Protein AF-A0A948Q8D6-F1 (afdb_monomer)

Structure (mmCIF, N/CA/C/O backbone):
data_AF-A0A948Q8D6-F1
#
_entry.id   AF-A0A948Q8D6-F1
#
loop_
_atom_site.group_PDB
_atom_site.id
_atom_site.type_symbol
_atom_site.label_atom_id
_atom_site.label_alt_id
_atom_site.label_comp_id
_atom_site.label_asym_id
_atom_site.label_entity_id
_atom_site.label_seq_id
_atom_site.pdbx_PDB_ins_code
_atom_site.Cartn_x
_atom_site.Cartn_y
_atom_site.Cartn_z
_atom_site.occupancy
_atom_site.B_iso_or_equiv
_atom_site.auth_seq_id
_atom_site.auth_comp_id
_atom_site.auth_asym_id
_atom_site.auth_atom_id
_atom_site.pdbx_PDB_model_num
ATOM 1 N N . ARG A 1 1 ? 6.337 -3.159 -1.006 1.00 83.88 1 ARG A N 1
ATOM 2 C CA . ARG A 1 1 ? 7.172 -2.201 -0.256 1.00 83.88 1 ARG A CA 1
ATOM 3 C C . ARG A 1 1 ? 6.976 -0.837 -0.893 1.00 83.88 1 ARG A C 1
ATOM 5 O O . ARG A 1 1 ? 6.866 -0.784 -2.116 1.00 83.88 1 ARG A O 1
ATOM 12 N N . TYR A 1 2 ? 6.883 0.209 -0.091 1.00 88.44 2 TYR A N 1
ATOM 13 C CA . TYR A 1 2 ? 6.532 1.563 -0.475 1.00 88.44 2 TYR A CA 1
ATOM 14 C C . TYR A 1 2 ? 7.737 2.477 -0.321 1.00 88.44 2 TYR A C 1
ATOM 16 O O . TYR A 1 2 ? 8.513 2.364 0.626 1.00 88.44 2 TYR A O 1
ATOM 24 N N . ILE A 1 3 ? 7.875 3.400 -1.267 1.00 87.75 3 ILE A N 1
ATOM 25 C CA . ILE A 1 3 ? 8.881 4.453 -1.215 1.00 87.75 3 ILE A CA 1
ATOM 26 C C . ILE A 1 3 ? 8.209 5.651 -0.554 1.00 87.75 3 ILE A C 1
ATOM 28 O O . ILE A 1 3 ? 7.383 6.329 -1.161 1.00 87.75 3 ILE A O 1
ATOM 32 N N . VAL A 1 4 ? 8.518 5.862 0.718 1.00 91.69 4 VAL A N 1
ATOM 33 C CA . VAL A 1 4 ? 8.019 6.986 1.509 1.00 91.69 4 VAL A CA 1
ATOM 34 C C . VAL A 1 4 ? 9.092 7.386 2.514 1.00 91.69 4 VAL A C 1
ATOM 36 O O . VAL A 1 4 ? 9.808 6.539 3.050 1.00 91.69 4 VAL A O 1
ATOM 39 N N . ASP A 1 5 ? 9.202 8.675 2.793 1.00 90.25 5 ASP A N 1
ATOM 40 C CA . ASP A 1 5 ? 9.984 9.175 3.912 1.00 90.25 5 ASP A CA 1
ATOM 41 C C . ASP A 1 5 ? 9.097 9.238 5.150 1.00 90.25 5 ASP A C 1
ATOM 43 O O . ASP A 1 5 ? 8.334 10.184 5.333 1.00 90.25 5 ASP A O 1
ATOM 47 N N . GLY A 1 6 ? 9.171 8.189 5.973 1.00 90.19 6 GLY A N 1
ATOM 48 C CA . GLY A 1 6 ? 8.536 8.127 7.285 1.00 90.19 6 GLY A CA 1
ATOM 49 C C . GLY A 1 6 ? 9.498 8.518 8.407 1.00 90.19 6 GLY A C 1
ATOM 50 O O . GLY A 1 6 ? 10.645 8.067 8.432 1.00 90.19 6 GLY A O 1
ATOM 51 N N . ASN A 1 7 ? 9.029 9.321 9.360 1.00 91.44 7 ASN A N 1
ATOM 52 C CA . ASN A 1 7 ? 9.733 9.594 10.610 1.00 91.44 7 ASN A CA 1
ATOM 53 C C . ASN A 1 7 ? 8.759 9.662 11.792 1.00 91.44 7 ASN A C 1
ATOM 55 O O . ASN A 1 7 ? 7.616 10.093 11.649 1.00 91.44 7 ASN A O 1
ATOM 59 N N . LYS A 1 8 ? 9.242 9.274 12.976 1.00 92.06 8 LYS A N 1
ATOM 60 C CA . LYS A 1 8 ? 8.520 9.385 14.247 1.00 92.06 8 LYS A CA 1
ATOM 61 C C . LYS A 1 8 ? 9.262 10.358 15.154 1.00 92.06 8 LYS A C 1
ATOM 63 O O . LYS A 1 8 ? 10.458 10.180 15.384 1.00 92.06 8 LYS A O 1
ATOM 68 N N . SER A 1 9 ? 8.596 11.408 15.616 1.00 89.31 9 SER A N 1
ATOM 69 C CA . SER A 1 9 ? 9.181 12.371 16.552 1.00 89.31 9 SER A CA 1
ATOM 70 C C . SER A 1 9 ? 9.172 11.840 17.995 1.00 89.31 9 SER A C 1
ATOM 72 O O . SER A 1 9 ? 8.494 10.851 18.290 1.00 89.31 9 SER A O 1
ATOM 74 N N . PRO A 1 10 ? 9.934 12.467 18.916 1.00 88.06 10 PRO A N 1
ATOM 75 C CA . PRO A 1 10 ? 10.025 12.020 20.311 1.00 88.06 10 PRO A CA 1
ATOM 76 C C . PRO A 1 10 ? 8.695 12.020 21.082 1.00 88.06 10 PRO A C 1
ATOM 78 O O . PRO A 1 10 ? 8.546 11.271 22.040 1.00 88.06 10 PRO A O 1
ATOM 81 N N . ASP A 1 11 ? 7.732 12.841 20.665 1.00 89.44 11 ASP A N 1
ATOM 82 C CA . ASP A 1 11 ? 6.362 12.907 21.194 1.00 89.44 11 ASP A CA 1
ATOM 83 C C . ASP A 1 11 ? 5.422 11.836 20.603 1.00 89.44 11 ASP A C 1
ATOM 85 O O . ASP A 1 11 ? 4.269 11.723 21.013 1.00 89.44 11 ASP A O 1
ATOM 89 N N . GLY A 1 12 ? 5.915 11.020 19.667 1.00 85.50 12 GLY A N 1
ATOM 90 C CA . GLY A 1 12 ? 5.174 9.932 19.040 1.00 85.50 12 GLY A CA 1
ATOM 91 C C . GLY A 1 12 ? 4.398 10.319 17.781 1.00 85.50 12 GLY A C 1
ATOM 92 O O . GLY A 1 12 ? 3.780 9.434 17.187 1.00 85.50 12 GLY A O 1
ATOM 93 N N . GLU A 1 13 ? 4.448 11.581 17.338 1.00 89.75 13 GLU A N 1
ATOM 94 C CA . GLU A 1 13 ? 3.840 12.000 16.070 1.00 89.75 13 GLU A CA 1
ATOM 95 C C . GLU A 1 13 ? 4.572 11.336 14.885 1.00 89.75 13 GLU A C 1
ATOM 97 O O . GLU A 1 13 ? 5.802 11.305 14.817 1.00 89.75 13 GLU A O 1
ATOM 102 N N . MET A 1 14 ? 3.814 10.781 13.935 1.00 92.38 14 MET A N 1
ATOM 103 C CA . MET A 1 14 ? 4.364 10.210 12.703 1.00 92.38 14 MET A CA 1
ATOM 104 C C . MET A 1 14 ? 4.105 11.126 11.522 1.00 92.38 14 MET A C 1
ATOM 106 O O . MET A 1 14 ? 2.967 11.538 11.289 1.00 92.38 14 MET A O 1
ATOM 110 N N . LYS A 1 15 ? 5.156 11.386 10.745 1.00 92.88 15 LYS A N 1
ATOM 111 C CA . LYS A 1 15 ? 5.089 12.160 9.505 1.00 92.88 15 LYS A CA 1
ATOM 112 C C . LYS A 1 15 ? 5.547 11.292 8.349 1.00 92.88 15 LYS A C 1
ATOM 114 O O . LYS A 1 15 ? 6.506 10.535 8.473 1.00 92.88 15 LYS A O 1
ATOM 119 N N . PHE A 1 16 ? 4.829 11.418 7.240 1.00 94.62 16 PHE A N 1
ATOM 120 C CA . PHE A 1 16 ? 5.108 10.724 5.994 1.00 94.62 16 PHE A CA 1
ATOM 121 C C . PHE A 1 16 ? 5.171 11.742 4.864 1.00 94.62 16 PHE A C 1
ATOM 123 O O . PHE A 1 16 ? 4.313 12.621 4.758 1.00 94.62 16 PHE A O 1
ATOM 130 N N . ASN A 1 17 ? 6.178 11.602 4.011 1.00 92.81 17 ASN A N 1
ATOM 131 C CA . ASN A 1 17 ? 6.314 12.372 2.787 1.00 92.81 17 ASN A CA 1
ATOM 132 C C . ASN A 1 17 ? 6.559 11.425 1.611 1.00 92.81 17 ASN A C 1
ATOM 134 O O . ASN A 1 17 ? 7.411 10.543 1.688 1.00 92.81 17 ASN A O 1
ATOM 138 N N . SER A 1 18 ? 5.813 11.595 0.525 1.00 90.38 18 SER A N 1
ATOM 139 C CA . SER A 1 18 ? 5.942 10.775 -0.680 1.00 90.38 18 SER A CA 1
ATOM 140 C C . SER A 1 18 ? 6.005 11.655 -1.926 1.00 90.38 18 SER A C 1
ATOM 142 O O . SER A 1 18 ? 5.632 12.831 -1.889 1.00 90.38 18 SER A O 1
ATOM 144 N N . LEU A 1 19 ? 6.492 11.095 -3.036 1.00 88.00 19 LEU A N 1
ATOM 145 C CA . LEU A 1 19 ? 6.761 11.844 -4.268 1.00 88.00 19 LEU A CA 1
ATOM 146 C C . LEU A 1 19 ? 5.496 12.490 -4.853 1.00 88.00 19 LEU A C 1
ATOM 148 O O . LEU A 1 19 ? 5.562 13.574 -5.431 1.00 88.00 19 LEU A O 1
ATOM 152 N N . HIS A 1 20 ? 4.346 11.837 -4.693 1.00 88.50 20 HIS A N 1
ATOM 153 C CA . HIS A 1 20 ? 3.062 12.297 -5.220 1.00 88.50 20 HI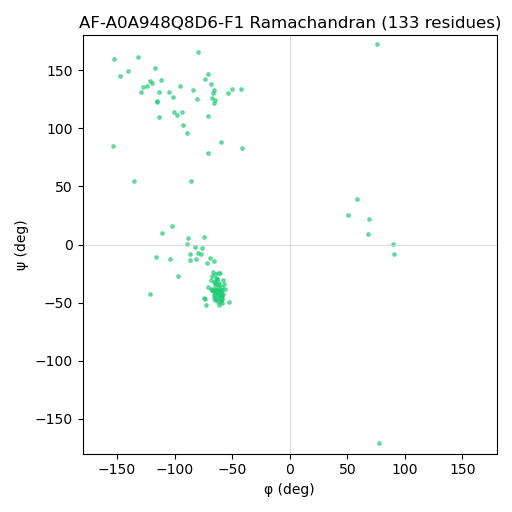S A CA 1
ATOM 154 C C . HIS A 1 20 ? 2.160 12.934 -4.151 1.00 88.50 20 HIS A C 1
ATOM 156 O O . HIS A 1 20 ? 0.970 13.153 -4.385 1.00 88.50 20 HIS A O 1
ATOM 162 N N . GLY A 1 21 ? 2.734 13.297 -3.000 1.00 90.19 21 GLY A N 1
ATOM 163 C CA . GLY A 1 21 ? 2.043 14.012 -1.933 1.00 90.19 21 GLY A CA 1
ATOM 164 C C . GLY A 1 21 ? 1.115 13.132 -1.085 1.00 90.19 21 GLY A C 1
ATOM 165 O O . GLY A 1 21 ? 1.119 11.908 -1.205 1.00 90.19 21 GLY A O 1
ATOM 166 N N . PRO A 1 22 ? 0.296 13.740 -0.204 1.00 91.81 22 PRO A N 1
ATOM 167 C CA . PRO A 1 22 ? -0.330 13.008 0.894 1.00 91.81 22 PRO A CA 1
ATOM 168 C C . PRO A 1 22 ? -1.222 11.833 0.500 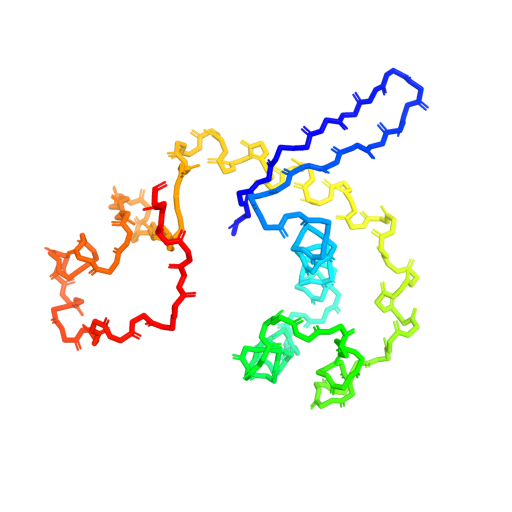1.00 91.81 22 PRO A C 1
ATOM 170 O O . PRO A 1 22 ? -1.188 10.782 1.134 1.00 91.81 22 PRO A O 1
ATOM 173 N N . ALA A 1 23 ? -1.958 11.978 -0.602 1.00 92.19 23 ALA A N 1
ATOM 174 C CA . ALA A 1 23 ? -2.870 10.948 -1.086 1.00 92.19 23 ALA A CA 1
ATOM 175 C C . ALA A 1 23 ? -2.175 9.601 -1.361 1.00 92.19 23 ALA A C 1
ATOM 177 O O . ALA A 1 23 ? -2.800 8.552 -1.212 1.00 92.19 23 ALA A O 1
ATOM 178 N N . GLU A 1 24 ? -0.897 9.618 -1.750 1.00 92.00 24 GLU A N 1
ATOM 179 C CA . GLU A 1 24 ? -0.123 8.408 -2.024 1.00 92.00 24 GLU A CA 1
ATOM 180 C C . GLU A 1 24 ? 0.243 7.666 -0.736 1.00 92.00 24 GLU A C 1
ATOM 182 O O . GLU A 1 24 ? -0.058 6.479 -0.619 1.00 92.00 24 GLU A O 1
ATOM 187 N N . TRP A 1 25 ? 0.845 8.328 0.259 1.00 94.44 25 TRP A N 1
ATOM 188 C CA . TRP A 1 25 ? 1.195 7.624 1.497 1.00 94.44 25 TRP A CA 1
ATOM 189 C C . TRP A 1 25 ? -0.045 7.204 2.293 1.00 94.44 25 TRP A C 1
ATOM 191 O O . TRP A 1 25 ? -0.033 6.146 2.920 1.00 94.44 25 TRP A O 1
ATOM 201 N N . GLU A 1 26 ? -1.143 7.961 2.217 1.00 95.69 26 GLU A N 1
ATOM 202 C CA . GLU A 1 26 ? -2.420 7.536 2.791 1.00 95.69 26 GLU A CA 1
ATOM 203 C C . GLU A 1 26 ? -2.944 6.262 2.117 1.00 95.69 26 GLU A C 1
ATOM 205 O O . GLU A 1 26 ? -3.440 5.355 2.785 1.00 95.69 26 GLU A O 1
ATOM 210 N N . GLU A 1 27 ? -2.825 6.164 0.792 1.00 96.31 27 GLU A N 1
ATOM 211 C CA . GLU A 1 27 ? -3.206 4.964 0.051 1.00 96.31 27 GLU A CA 1
ATOM 212 C C . GLU A 1 27 ? -2.315 3.768 0.411 1.00 96.31 27 GLU A C 1
ATOM 214 O O . GLU A 1 27 ? -2.824 2.658 0.579 1.00 96.31 27 GLU A O 1
ATOM 219 N N . ASN A 1 28 ? -1.016 3.991 0.619 1.00 96.12 28 ASN A N 1
ATOM 220 C CA . ASN A 1 28 ? -0.089 2.954 1.075 1.00 96.12 28 ASN A CA 1
ATOM 221 C C . ASN A 1 28 ? -0.522 2.380 2.435 1.00 96.12 28 ASN A C 1
ATOM 223 O O . ASN A 1 28 ? -0.531 1.161 2.612 1.00 96.12 28 ASN A O 1
ATOM 227 N N . ILE A 1 29 ? -0.967 3.232 3.369 1.00 97.06 29 ILE A N 1
ATOM 228 C CA . ILE A 1 29 ? -1.523 2.802 4.666 1.00 97.06 29 ILE A CA 1
ATOM 229 C C . ILE A 1 29 ? -2.769 1.935 4.466 1.00 97.06 29 ILE A C 1
ATOM 231 O O . ILE A 1 29 ? -2.878 0.870 5.079 1.00 97.06 29 ILE A O 1
ATOM 235 N N . ARG A 1 30 ? -3.701 2.346 3.592 1.00 97.56 30 ARG A N 1
ATOM 236 C CA . ARG A 1 30 ? -4.910 1.553 3.295 1.00 97.56 30 ARG A CA 1
ATOM 237 C C . ARG A 1 30 ? -4.533 0.171 2.762 1.00 97.56 30 ARG A C 1
ATOM 239 O O . ARG A 1 30 ? -5.048 -0.831 3.253 1.00 97.56 30 ARG A O 1
ATOM 246 N N . GLN A 1 31 ? -3.607 0.103 1.807 1.00 97.44 31 GLN A N 1
ATOM 247 C CA . GLN A 1 31 ? -3.147 -1.159 1.227 1.00 97.44 31 GLN A CA 1
ATOM 248 C C . GLN A 1 31 ? -2.428 -2.049 2.250 1.00 97.44 31 GLN A C 1
ATOM 250 O O . GLN A 1 31 ? -2.669 -3.254 2.260 1.00 97.44 31 GLN A O 1
ATOM 255 N N . LEU A 1 32 ? -1.599 -1.483 3.136 1.00 97.56 32 LEU A N 1
ATOM 256 C CA . LEU A 1 32 ? -0.949 -2.224 4.227 1.00 97.56 32 LEU A CA 1
ATOM 257 C C . LEU A 1 32 ? -1.965 -2.799 5.210 1.00 97.56 32 LEU A C 1
ATOM 259 O O . LEU A 1 32 ? -1.897 -3.980 5.545 1.00 97.56 32 LEU A O 1
ATOM 263 N N . TYR A 1 33 ? -2.944 -1.996 5.626 1.00 97.88 33 TYR A N 1
ATOM 264 C CA . TYR A 1 33 ? -4.006 -2.470 6.507 1.00 97.88 33 TYR A CA 1
ATOM 265 C C . TYR A 1 33 ? -4.821 -3.600 5.865 1.00 97.88 33 TYR A C 1
ATOM 267 O O . TYR A 1 33 ? -5.113 -4.607 6.511 1.00 97.88 33 TYR A O 1
ATOM 275 N N . ILE A 1 34 ? -5.170 -3.461 4.582 1.00 98.00 34 ILE A N 1
ATOM 276 C CA . ILE A 1 34 ? -5.889 -4.500 3.836 1.00 98.00 34 ILE A CA 1
ATOM 277 C C . ILE A 1 34 ? -5.029 -5.758 3.695 1.00 98.00 34 ILE A C 1
ATOM 279 O O . ILE A 1 34 ? -5.550 -6.855 3.859 1.00 98.00 34 ILE A O 1
ATOM 283 N N . ALA A 1 35 ? -3.729 -5.625 3.430 1.00 97.50 35 ALA A N 1
ATOM 284 C CA . ALA A 1 35 ? -2.816 -6.761 3.348 1.00 97.50 35 ALA A CA 1
ATOM 285 C C . ALA A 1 35 ? -2.728 -7.530 4.676 1.00 97.50 35 ALA A C 1
ATOM 287 O O . ALA A 1 35 ? -2.711 -8.757 4.665 1.00 97.50 35 ALA A O 1
ATOM 288 N N . ASP A 1 36 ? -2.723 -6.817 5.804 1.00 96.88 36 ASP A N 1
ATOM 289 C CA . ASP A 1 36 ? -2.653 -7.406 7.143 1.00 96.88 36 ASP A CA 1
ATOM 290 C C . ASP A 1 36 ? -3.983 -8.052 7.581 1.00 96.88 36 ASP A C 1
ATOM 292 O O . ASP A 1 36 ? -4.003 -9.175 8.084 1.00 96.88 36 ASP A O 1
ATOM 296 N N . LYS A 1 37 ? -5.122 -7.371 7.384 1.00 97.81 37 LYS A N 1
ATOM 297 C CA . LYS A 1 37 ? -6.432 -7.824 7.902 1.00 97.81 37 LYS A CA 1
ATOM 298 C C . LYS A 1 37 ? -7.295 -8.587 6.908 1.00 97.81 37 LYS A C 1
ATOM 300 O O . LYS A 1 37 ? -8.121 -9.400 7.319 1.00 97.81 37 LYS A O 1
ATOM 305 N N . PHE A 1 38 ? -7.123 -8.337 5.616 1.00 97.38 38 PHE A N 1
ATOM 306 C CA . PHE A 1 38 ? -7.919 -8.926 4.540 1.00 97.38 38 PHE A CA 1
ATOM 307 C C . PHE A 1 38 ? -7.019 -9.404 3.383 1.00 97.38 38 PHE A C 1
ATOM 309 O O . PHE A 1 38 ? -7.241 -9.013 2.230 1.00 97.38 38 PHE A O 1
ATOM 316 N N . PRO A 1 39 ? -6.004 -10.254 3.643 1.00 97.44 39 PRO A N 1
ATOM 317 C CA . PRO A 1 39 ? -5.001 -10.630 2.640 1.00 97.44 39 PRO A CA 1
ATOM 318 C C . PRO A 1 39 ? -5.618 -11.240 1.373 1.00 97.44 39 PRO A C 1
ATOM 320 O O . PRO A 1 39 ? -5.160 -10.986 0.260 1.00 97.44 39 PRO A O 1
ATOM 323 N N . ASN A 1 40 ? -6.716 -11.988 1.516 1.00 97.75 40 ASN A N 1
ATOM 324 C CA . ASN A 1 40 ? -7.461 -12.581 0.403 1.00 97.75 40 ASN A CA 1
ATOM 325 C C . ASN A 1 40 ? -8.259 -11.564 -0.438 1.00 97.75 40 ASN A C 1
ATOM 327 O O . ASN A 1 40 ? -8.671 -11.892 -1.549 1.00 97.75 40 ASN A O 1
ATOM 331 N N . LYS A 1 41 ? -8.482 -10.343 0.064 1.00 98.00 41 LYS A N 1
ATOM 332 C CA . LYS A 1 41 ? -9.231 -9.270 -0.614 1.00 98.00 41 LYS A CA 1
ATOM 333 C C . LYS A 1 41 ? -8.325 -8.183 -1.200 1.00 98.00 41 LYS A C 1
ATOM 335 O O . LYS A 1 41 ? -8.783 -7.404 -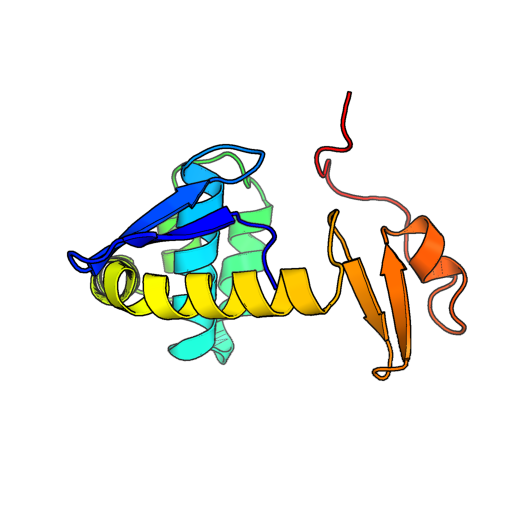2.036 1.00 98.00 41 LYS A O 1
ATOM 340 N N . LEU A 1 42 ? -7.038 -8.160 -0.838 1.00 97.69 42 LEU A N 1
ATOM 341 C CA . LEU A 1 42 ? -6.075 -7.160 -1.309 1.00 97.69 42 LEU A CA 1
ATOM 342 C C . LEU A 1 42 ? -6.038 -7.047 -2.838 1.00 97.69 42 LEU A C 1
ATOM 344 O O . LEU A 1 42 ? -6.153 -5.952 -3.379 1.00 97.69 42 LEU A O 1
ATOM 348 N N . PHE A 1 43 ? -5.932 -8.168 -3.554 1.00 96.69 43 PHE A N 1
ATOM 349 C CA . PHE A 1 43 ? -5.873 -8.133 -5.018 1.00 96.69 43 PHE A CA 1
ATOM 350 C C . PHE A 1 43 ? -7.164 -7.616 -5.660 1.00 96.69 43 PHE A C 1
ATOM 352 O O . PHE A 1 43 ? -7.099 -6.919 -6.672 1.00 96.69 43 PHE A O 1
ATOM 359 N N . ALA A 1 44 ? -8.329 -7.916 -5.075 1.00 97.44 44 ALA A N 1
ATOM 360 C CA . ALA A 1 44 ? -9.602 -7.377 -5.550 1.00 97.44 44 ALA A CA 1
ATOM 361 C C . ALA A 1 44 ? -9.648 -5.852 -5.376 1.00 97.44 44 ALA A C 1
ATOM 363 O O . ALA A 1 44 ? -10.011 -5.138 -6.312 1.00 97.44 44 ALA A O 1
ATOM 364 N N . TYR A 1 45 ? -9.186 -5.358 -4.225 1.00 97.81 45 TYR A N 1
ATOM 365 C CA . TYR A 1 45 ? -9.067 -3.928 -3.953 1.00 97.81 45 TYR A CA 1
ATOM 366 C C . TYR A 1 45 ? -8.108 -3.237 -4.932 1.00 97.81 45 TYR A C 1
ATOM 368 O O . TYR A 1 45 ? -8.495 -2.279 -5.599 1.00 97.81 45 TYR A O 1
ATOM 376 N N . LEU A 1 46 ? -6.883 -3.757 -5.087 1.00 96.25 46 LEU A N 1
ATOM 377 C CA . LEU A 1 46 ? -5.869 -3.187 -5.983 1.00 96.25 46 LEU A CA 1
ATOM 378 C C . LEU A 1 46 ? -6.341 -3.159 -7.438 1.00 96.25 46 LEU A C 1
ATOM 380 O O . LEU A 1 46 ? -6.121 -2.175 -8.141 1.00 96.25 46 LEU A O 1
ATOM 384 N N . LYS A 1 47 ? -7.019 -4.217 -7.896 1.00 95.25 47 LYS A N 1
ATOM 385 C CA . LYS A 1 47 ? -7.564 -4.288 -9.257 1.00 95.25 47 LYS A CA 1
ATOM 386 C C . LYS A 1 47 ? -8.560 -3.162 -9.531 1.00 95.25 47 LYS A C 1
ATOM 388 O O . LYS A 1 47 ? -8.539 -2.599 -10.624 1.00 95.25 47 LYS A O 1
ATOM 393 N N . GLU A 1 48 ? -9.417 -2.837 -8.566 1.00 95.38 48 GLU A N 1
ATOM 394 C CA . GLU A 1 48 ? -10.357 -1.725 -8.704 1.00 95.38 48 GLU A CA 1
ATOM 395 C C . GLU A 1 48 ? -9.645 -0.373 -8.580 1.00 95.38 48 GLU A C 1
ATOM 397 O O . GLU A 1 48 ? -9.806 0.492 -9.441 1.00 95.38 48 GLU A O 1
ATOM 402 N N . ARG A 1 49 ? -8.787 -0.214 -7.564 1.00 94.50 49 ARG A N 1
ATOM 403 C CA . ARG A 1 49 ? -8.051 1.028 -7.286 1.00 94.50 49 ARG A CA 1
ATOM 404 C C . ARG A 1 49 ? -7.165 1.460 -8.457 1.00 94.50 49 ARG A C 1
ATOM 406 O O . ARG A 1 49 ? -7.131 2.645 -8.792 1.00 94.50 49 ARG A O 1
ATOM 413 N N . ASN A 1 50 ? -6.514 0.505 -9.123 1.00 92.69 50 ASN A N 1
ATOM 414 C CA . ASN A 1 50 ? -5.606 0.749 -10.247 1.00 92.69 50 ASN A CA 1
ATOM 415 C C . ASN A 1 50 ? -6.303 1.237 -11.525 1.00 92.69 50 ASN A C 1
ATOM 417 O O . ASN A 1 50 ? -5.623 1.714 -12.432 1.00 92.69 50 ASN A O 1
ATOM 421 N N . LYS A 1 51 ? -7.641 1.179 -11.614 1.00 92.56 51 LYS A N 1
ATOM 422 C CA . LYS A 1 51 ? -8.375 1.800 -12.731 1.00 92.56 51 LYS A CA 1
ATOM 423 C C . LYS A 1 51 ? -8.241 3.322 -12.729 1.00 92.56 51 LYS A C 1
ATOM 425 O O . LYS A 1 51 ? -8.259 3.933 -13.794 1.00 92.56 51 LYS A O 1
ATOM 430 N N . ASN A 1 52 ? -8.120 3.935 -11.549 1.00 89.31 52 ASN A N 1
ATOM 431 C CA . ASN A 1 52 ? -7.881 5.367 -11.408 1.00 89.31 52 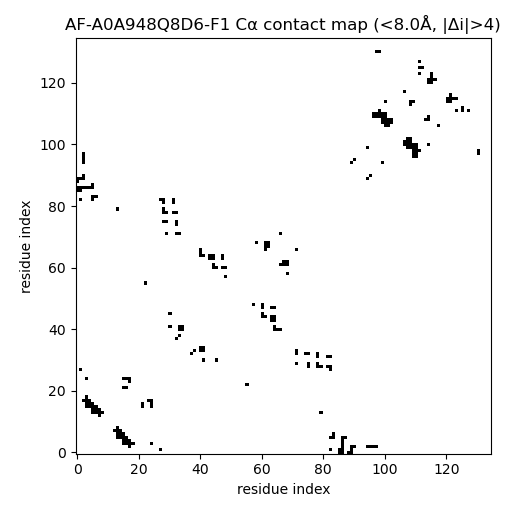ASN A CA 1
ATOM 432 C C . ASN A 1 52 ? -7.166 5.681 -10.086 1.00 89.31 52 ASN A C 1
ATOM 434 O O . ASN A 1 52 ? -7.801 6.055 -9.098 1.00 89.31 52 ASN A O 1
ATOM 438 N N . VAL A 1 53 ? -5.836 5.578 -10.090 1.00 85.69 53 VAL A N 1
ATOM 439 C CA . VAL A 1 53 ? -4.982 5.819 -8.911 1.00 85.69 53 VAL A CA 1
ATOM 440 C C . VAL A 1 53 ? -5.069 7.253 -8.371 1.00 85.69 53 VAL A C 1
ATOM 442 O O . VAL A 1 53 ? -4.915 7.464 -7.174 1.00 85.69 53 VAL A O 1
ATOM 445 N N . ASN A 1 54 ? -5.437 8.224 -9.210 1.00 85.81 54 ASN A N 1
ATOM 446 C CA . ASN A 1 54 ? -5.530 9.637 -8.826 1.00 85.81 54 ASN A CA 1
ATOM 447 C C . ASN A 1 54 ? -6.887 10.017 -8.209 1.00 85.81 54 ASN A C 1
ATOM 449 O O . ASN A 1 54 ? -7.056 11.140 -7.739 1.00 85.81 54 ASN A O 1
ATOM 453 N N . SER A 1 55 ? -7.879 9.120 -8.234 1.00 88.75 55 SER A N 1
ATOM 454 C CA . SER A 1 55 ? -9.176 9.387 -7.611 1.00 88.75 55 SER A CA 1
ATOM 455 C C . SER A 1 55 ? -9.091 9.327 -6.088 1.00 88.75 55 SER A C 1
ATOM 457 O O . SER A 1 55 ? -8.451 8.439 -5.532 1.00 88.75 55 SER A O 1
ATOM 459 N N . THR A 1 56 ? -9.829 10.214 -5.422 1.00 89.81 56 THR A N 1
ATOM 460 C CA . THR A 1 56 ? -10.053 10.185 -3.971 1.00 89.81 56 THR A CA 1
ATOM 461 C C . THR A 1 56 ? -11.082 9.134 -3.536 1.00 89.81 56 THR A C 1
ATOM 463 O O . THR A 1 56 ? -11.227 8.902 -2.345 1.00 89.81 56 THR A O 1
ATOM 466 N N . GLN A 1 57 ? -11.781 8.479 -4.473 1.00 92.56 57 GLN A N 1
ATOM 467 C CA . GLN A 1 57 ? -12.891 7.551 -4.201 1.00 92.56 57 GLN A CA 1
ATOM 468 C C . GLN A 1 57 ? -12.419 6.111 -3.916 1.00 92.56 57 GLN A C 1
ATOM 470 O O . GLN A 1 57 ? -12.832 5.157 -4.584 1.00 92.56 57 GLN A O 1
ATOM 475 N N . TRP A 1 58 ? -11.526 5.930 -2.944 1.00 95.56 58 TRP A N 1
ATOM 476 C CA . TRP A 1 58 ? -10.996 4.610 -2.569 1.00 95.56 58 TRP A CA 1
ATOM 477 C C . TRP A 1 58 ? -12.071 3.697 -1.950 1.00 95.56 58 TRP A C 1
ATOM 479 O O . TRP A 1 58 ? -11.983 2.471 -2.037 1.00 95.56 58 TRP A O 1
ATOM 489 N N . GLU A 1 59 ? -13.134 4.268 -1.384 1.00 97.12 59 GLU A N 1
ATOM 490 C CA . GLU A 1 59 ? -14.252 3.545 -0.778 1.00 97.12 59 GLU A CA 1
ATOM 491 C C . GLU A 1 59 ? -15.013 2.700 -1.807 1.00 97.12 59 GLU A C 1
ATOM 493 O O . GLU A 1 59 ? -15.546 1.641 -1.473 1.00 97.12 59 GLU A O 1
ATOM 498 N N . LEU A 1 60 ? -15.031 3.124 -3.076 1.00 96.12 60 LEU A N 1
ATOM 499 C CA . LEU A 1 60 ? -15.601 2.330 -4.167 1.00 96.12 60 LEU A CA 1
ATOM 500 C C . LEU A 1 60 ? -14.783 1.055 -4.409 1.00 96.12 60 LEU A C 1
ATOM 502 O O . LEU A 1 60 ? -15.365 -0.013 -4.602 1.00 96.12 60 LEU A O 1
ATOM 506 N N . ALA A 1 61 ? -13.451 1.148 -4.331 1.00 96.81 61 ALA A N 1
ATOM 507 C CA . ALA A 1 61 ? -12.562 -0.010 -4.412 1.00 96.81 61 ALA A CA 1
ATOM 508 C C . ALA A 1 61 ? -12.714 -0.930 -3.194 1.00 96.81 61 ALA A C 1
ATOM 510 O O . ALA A 1 61 ? -12.755 -2.150 -3.349 1.00 96.81 61 ALA A O 1
ATOM 511 N N . ALA A 1 62 ? -12.884 -0.359 -1.996 1.00 97.31 62 ALA A N 1
ATOM 512 C CA . ALA A 1 62 ? -13.186 -1.126 -0.789 1.00 97.31 62 ALA A CA 1
ATOM 513 C C . ALA A 1 62 ? -14.498 -1.908 -0.947 1.00 97.31 62 ALA A C 1
ATOM 515 O O . ALA A 1 62 ? -14.517 -3.122 -0.753 1.00 97.31 62 ALA A O 1
ATOM 516 N N . LYS A 1 63 ? -15.568 -1.246 -1.406 1.00 97.81 63 LYS A N 1
ATOM 517 C CA . LYS A 1 63 ? -16.867 -1.880 -1.662 1.00 97.81 63 LYS A CA 1
ATOM 518 C C . LYS A 1 63 ? -16.779 -2.982 -2.720 1.00 97.81 63 LYS A C 1
ATOM 520 O O . LYS A 1 63 ? -17.348 -4.049 -2.519 1.00 97.81 63 LYS A O 1
ATOM 525 N N . ALA A 1 64 ? -16.062 -2.753 -3.821 1.00 97.06 64 ALA A N 1
ATOM 526 C CA . ALA A 1 64 ? -15.862 -3.758 -4.868 1.00 97.06 64 ALA A CA 1
ATOM 527 C C . ALA A 1 64 ? -15.098 -4.998 -4.366 1.00 97.06 64 ALA A C 1
ATOM 529 O O . ALA A 1 64 ? -15.321 -6.102 -4.859 1.00 97.06 64 ALA A O 1
ATOM 530 N N . ALA A 1 65 ? -14.228 -4.820 -3.370 1.00 97.56 65 ALA A N 1
ATOM 531 C CA . ALA A 1 65 ? -13.502 -5.891 -2.695 1.00 97.56 65 ALA A CA 1
ATOM 532 C C . ALA A 1 65 ? -14.257 -6.494 -1.494 1.00 97.56 65 ALA A C 1
ATOM 534 O O . ALA A 1 65 ? -13.692 -7.330 -0.789 1.00 97.56 65 ALA A O 1
ATOM 535 N N . ASP A 1 66 ? -15.507 -6.080 -1.247 1.00 97.94 66 ASP A N 1
ATOM 536 C CA . ASP A 1 66 ? -16.309 -6.486 -0.087 1.00 97.94 66 ASP A CA 1
ATOM 537 C C . ASP A 1 66 ? -15.637 -6.124 1.261 1.00 97.94 66 ASP A C 1
ATOM 539 O O . ASP A 1 66 ? -15.622 -6.892 2.222 1.00 97.94 66 ASP A O 1
ATOM 543 N N . ILE A 1 67 ? -15.009 -4.949 1.338 1.00 97.94 67 ILE A N 1
ATOM 544 C CA . ILE A 1 67 ? -14.378 -4.409 2.550 1.00 97.94 67 ILE A CA 1
ATOM 545 C C . ILE A 1 67 ? -15.154 -3.173 3.003 1.00 97.94 67 ILE A C 1
ATOM 547 O O . ILE A 1 67 ? -15.422 -2.259 2.222 1.00 97.94 67 ILE A O 1
ATOM 551 N N . SER A 1 68 ? -15.490 -3.112 4.292 1.00 97.56 68 SER A N 1
ATOM 552 C CA . SER A 1 68 ? -16.081 -1.909 4.878 1.00 97.56 68 SER A CA 1
ATOM 553 C C . SER A 1 68 ? -15.063 -0.766 4.901 1.00 97.56 68 SER A C 1
ATOM 555 O O . SER A 1 68 ? -13.986 -0.907 5.4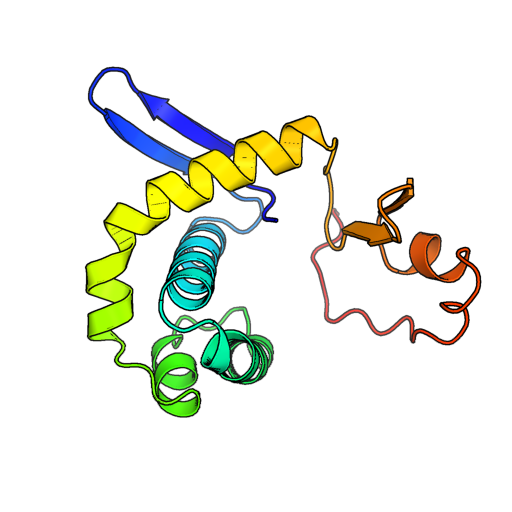85 1.00 97.56 68 SER A O 1
ATOM 557 N N . ALA A 1 69 ? -15.424 0.391 4.340 1.00 97.38 69 ALA A N 1
ATOM 558 C CA . ALA A 1 69 ? -14.598 1.597 4.420 1.00 97.38 69 ALA A CA 1
ATOM 559 C C . ALA A 1 69 ? -14.300 1.980 5.881 1.00 97.38 69 ALA A C 1
ATOM 561 O O . ALA A 1 69 ? -13.166 2.307 6.214 1.00 97.38 69 ALA A O 1
ATOM 562 N N . ALA A 1 70 ? -15.281 1.821 6.777 1.00 97.62 70 ALA A N 1
ATOM 563 C CA . ALA A 1 70 ?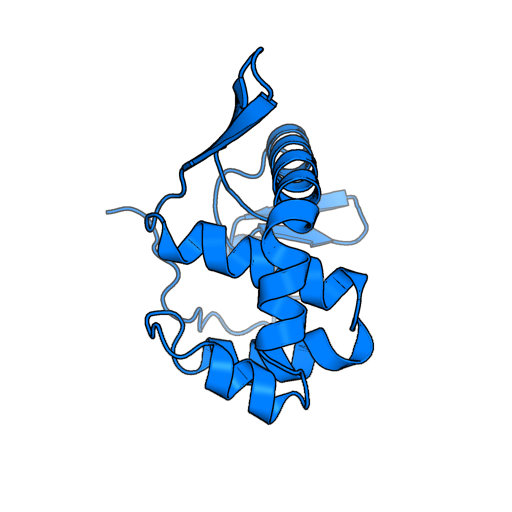 -15.107 2.090 8.202 1.00 97.62 70 ALA A CA 1
ATOM 564 C C . ALA A 1 70 ? -14.063 1.169 8.856 1.00 97.62 70 ALA A C 1
ATOM 566 O O . ALA A 1 70 ? -13.337 1.611 9.744 1.00 97.62 70 ALA A O 1
ATOM 567 N N . ALA A 1 71 ? -13.945 -0.087 8.404 1.00 97.25 71 ALA A N 1
ATOM 568 C CA . ALA A 1 71 ? -12.908 -0.990 8.901 1.00 97.25 71 ALA A CA 1
ATOM 569 C C . ALA A 1 71 ? -11.515 -0.458 8.537 1.00 97.25 71 ALA A C 1
ATOM 571 O O . ALA A 1 71 ? -10.663 -0.336 9.415 1.00 97.25 71 ALA A O 1
ATOM 572 N N . ILE A 1 72 ? -11.320 -0.049 7.277 1.00 97.31 72 ILE A N 1
ATOM 573 C CA . ILE A 1 72 ? -10.065 0.554 6.803 1.00 97.31 72 ILE A CA 1
ATOM 574 C C . ILE A 1 72 ? -9.753 1.837 7.581 1.00 97.31 72 ILE A C 1
ATOM 576 O O . ILE A 1 72 ? -8.654 1.972 8.114 1.00 97.31 72 ILE A O 1
ATOM 580 N N . THR A 1 73 ? -10.725 2.741 7.730 1.00 97.00 73 THR A N 1
ATOM 581 C CA . THR A 1 73 ? -10.553 3.983 8.499 1.00 97.00 73 THR A CA 1
ATOM 582 C C . THR A 1 73 ? -10.181 3.707 9.957 1.00 97.00 73 THR A C 1
ATOM 584 O O . THR A 1 73 ? -9.261 4.329 10.479 1.00 97.00 73 THR A O 1
ATOM 587 N N . SER A 1 74 ? -10.830 2.739 10.614 1.00 97.00 74 SER A N 1
ATOM 588 C CA . SER A 1 74 ? -10.520 2.376 12.007 1.00 97.00 74 SER A CA 1
ATOM 589 C C . SER A 1 74 ? -9.113 1.787 12.185 1.00 97.00 74 SER A C 1
ATOM 591 O O . SER A 1 74 ? -8.528 1.860 13.266 1.00 97.00 74 SER A O 1
ATOM 593 N N . GLY A 1 75 ? -8.572 1.195 11.119 1.00 95.38 75 GLY A N 1
ATOM 594 C CA . GLY A 1 75 ? -7.243 0.603 11.070 1.00 95.38 75 GLY A CA 1
ATOM 595 C C . GLY A 1 75 ? -6.122 1.573 10.726 1.00 95.38 75 GLY A C 1
ATOM 596 O O . GLY A 1 75 ? -4.956 1.230 10.907 1.00 95.38 75 GLY A O 1
ATOM 597 N N . PHE A 1 76 ? -6.469 2.766 10.244 1.00 95.25 76 PHE A N 1
ATOM 598 C CA . PHE A 1 76 ? -5.538 3.686 9.603 1.00 95.25 76 PHE A CA 1
ATOM 599 C C . PHE A 1 76 ? -4.372 4.080 10.514 1.00 95.25 76 PHE A C 1
ATOM 601 O O . PHE A 1 76 ? -3.215 3.931 10.134 1.00 95.25 76 PHE A O 1
ATOM 608 N N . GLU A 1 77 ? -4.664 4.507 11.746 1.00 94.31 77 GLU A N 1
ATOM 609 C CA . GLU A 1 77 ? -3.625 4.913 12.701 1.00 94.31 77 GLU A CA 1
ATOM 610 C C . GLU A 1 77 ? -2.682 3.762 13.060 1.00 94.31 77 GLU A C 1
ATOM 612 O O . GLU A 1 77 ? -1.471 3.944 13.077 1.00 94.31 77 GLU A O 1
ATOM 617 N N . LYS A 1 78 ? -3.210 2.548 13.260 1.00 92.94 78 LYS A N 1
ATOM 618 C CA . LYS A 1 78 ? -2.383 1.362 13.549 1.00 92.94 78 LYS A CA 1
ATOM 619 C C . LYS A 1 78 ? -1.497 0.975 12.365 1.00 92.94 78 LYS A C 1
ATOM 621 O O . LYS A 1 78 ? -0.404 0.457 12.551 1.00 92.94 78 LYS A O 1
ATOM 626 N N . ALA A 1 79 ? -1.963 1.213 11.143 1.00 96.38 79 ALA A N 1
ATOM 627 C CA . ALA A 1 79 ? -1.216 0.897 9.934 1.00 96.38 79 ALA A CA 1
ATOM 628 C C . ALA A 1 79 ? -0.132 1.940 9.592 1.00 96.38 79 ALA A C 1
ATOM 630 O O . ALA A 1 79 ? 0.688 1.679 8.713 1.00 96.38 79 ALA A O 1
ATOM 631 N N . LYS A 1 80 ? -0.057 3.076 10.304 1.00 96.00 80 LYS A N 1
ATOM 632 C CA . LYS A 1 80 ? 1.090 3.994 10.199 1.00 96.00 80 LYS A CA 1
ATOM 633 C C . LYS A 1 80 ? 2.387 3.345 10.679 1.00 96.00 80 LYS A C 1
ATOM 635 O O . LYS A 1 80 ? 3.409 3.516 10.021 1.00 96.00 80 LYS A O 1
ATOM 640 N N . ASP A 1 81 ? 2.342 2.558 11.756 1.00 95.31 81 ASP A N 1
ATOM 641 C CA . ASP A 1 81 ? 3.508 1.790 12.217 1.00 95.31 81 ASP A CA 1
ATOM 642 C C . ASP A 1 81 ? 3.991 0.826 11.118 1.00 95.31 81 ASP A C 1
ATOM 644 O O . ASP A 1 81 ? 5.177 0.798 10.796 1.00 95.31 81 ASP A O 1
ATOM 648 N N . LEU A 1 82 ? 3.059 0.131 10.449 1.00 95.88 82 LEU A N 1
ATOM 649 C CA . LEU A 1 82 ? 3.381 -0.754 9.321 1.00 95.88 82 LEU A CA 1
ATOM 650 C C . LEU A 1 82 ? 4.047 0.004 8.166 1.00 95.88 82 LEU A C 1
ATOM 652 O O . LEU A 1 82 ? 4.977 -0.512 7.552 1.00 95.88 82 LEU A O 1
ATOM 656 N N . LEU A 1 83 ? 3.584 1.221 7.853 1.00 96.31 83 LEU A N 1
ATOM 657 C CA . LEU A 1 83 ? 4.187 2.028 6.791 1.00 96.31 83 LEU A CA 1
ATOM 658 C C . LEU A 1 83 ? 5.591 2.504 7.175 1.00 96.31 83 LEU A C 1
ATOM 660 O O . LEU A 1 83 ? 6.480 2.523 6.325 1.00 96.31 83 LEU A O 1
ATOM 664 N N . LEU A 1 84 ? 5.802 2.869 8.440 1.00 95.12 84 LEU A N 1
ATOM 665 C CA . LEU A 1 84 ? 7.115 3.261 8.938 1.00 95.12 84 LEU A CA 1
ATOM 666 C C . LEU A 1 84 ? 8.111 2.100 8.820 1.00 95.12 84 LEU A C 1
ATOM 668 O O . LEU A 1 84 ? 9.180 2.282 8.237 1.00 95.12 84 LEU A O 1
ATOM 672 N N . GLU A 1 85 ? 7.741 0.908 9.288 1.00 94.25 85 GLU A N 1
ATOM 673 C CA . GLU A 1 85 ? 8.555 -0.308 9.155 1.00 94.25 85 GLU A CA 1
ATOM 674 C C . GLU A 1 85 ? 8.847 -0.647 7.687 1.00 94.25 85 GLU A C 1
ATOM 676 O O . GLU A 1 85 ? 9.992 -0.910 7.312 1.00 94.25 85 GLU A O 1
ATOM 681 N N . ASP A 1 86 ? 7.825 -0.585 6.830 1.00 93.19 86 ASP A N 1
ATOM 682 C CA . ASP A 1 86 ? 7.960 -0.859 5.401 1.00 93.19 86 ASP A CA 1
ATOM 683 C C . ASP A 1 86 ? 8.904 0.139 4.705 1.00 93.19 86 ASP A C 1
ATOM 685 O O . ASP A 1 86 ? 9.714 -0.265 3.866 1.00 93.19 86 ASP A O 1
ATOM 689 N N . SER A 1 87 ? 8.859 1.415 5.106 1.00 92.12 87 SER A N 1
ATOM 690 C CA . SER A 1 87 ? 9.725 2.477 4.582 1.00 92.12 87 SER A CA 1
ATOM 691 C C . SER A 1 87 ? 11.198 2.284 4.947 1.00 92.12 87 SER A C 1
ATOM 693 O O . SER A 1 87 ? 12.076 2.496 4.110 1.00 92.12 87 SER A O 1
ATOM 695 N N . ILE A 1 88 ? 11.479 1.835 6.175 1.00 91.62 88 ILE A N 1
ATOM 696 C CA . ILE A 1 88 ? 12.838 1.531 6.638 1.00 91.62 88 ILE A CA 1
ATOM 697 C C . ILE A 1 88 ? 13.379 0.354 5.833 1.00 91.62 88 ILE A C 1
ATOM 699 O O . ILE A 1 88 ? 14.461 0.443 5.256 1.00 91.62 88 ILE A O 1
ATOM 703 N N . TYR A 1 89 ? 12.580 -0.702 5.695 1.00 90.62 89 TYR A N 1
ATOM 704 C CA . TYR A 1 89 ? 12.975 -1.883 4.941 1.00 90.62 89 TYR A CA 1
ATOM 705 C C . TYR A 1 89 ? 13.220 -1.582 3.452 1.00 90.62 89 TYR A C 1
ATOM 707 O O . TYR A 1 89 ? 14.173 -2.081 2.856 1.00 90.62 89 TYR A O 1
ATOM 715 N N . ALA A 1 90 ? 12.395 -0.732 2.831 1.00 88.75 90 ALA A N 1
ATOM 716 C CA . ALA A 1 90 ? 12.613 -0.291 1.453 1.00 88.75 90 ALA A CA 1
ATOM 717 C C . ALA A 1 90 ? 13.940 0.475 1.292 1.00 88.75 90 ALA A C 1
ATOM 719 O O . ALA A 1 90 ? 14.663 0.249 0.318 1.00 88.75 90 ALA A O 1
ATOM 720 N N . LYS A 1 91 ? 14.285 1.334 2.264 1.00 87.62 91 LYS A N 1
ATOM 721 C CA . LYS A 1 91 ? 15.561 2.068 2.299 1.00 87.62 91 LYS A CA 1
ATOM 722 C C . LYS A 1 91 ? 16.755 1.133 2.477 1.00 87.62 91 LYS A C 1
ATOM 724 O O . LYS A 1 91 ? 17.738 1.279 1.756 1.00 87.62 91 LYS A O 1
ATOM 729 N N . GLU A 1 92 ? 16.660 0.152 3.372 1.00 89.06 92 GLU A N 1
ATOM 730 C CA . GLU A 1 92 ? 17.703 -0.865 3.585 1.00 89.06 92 GLU A CA 1
ATOM 731 C C . GLU A 1 92 ? 17.962 -1.710 2.331 1.00 89.06 92 GLU A C 1
ATOM 733 O O . GLU A 1 92 ? 19.105 -2.058 2.041 1.00 89.06 92 GLU A O 1
ATOM 738 N N . LEU A 1 93 ? 16.919 -1.987 1.543 1.00 85.06 93 LEU A N 1
ATOM 739 C CA . LEU A 1 93 ? 17.032 -2.669 0.252 1.00 85.06 93 LEU A CA 1
ATOM 740 C C . LEU A 1 93 ? 17.563 -1.775 -0.885 1.00 85.06 93 LEU A C 1
ATOM 742 O O . LEU A 1 93 ? 17.720 -2.255 -2.006 1.00 85.06 93 LEU A O 1
ATOM 746 N N . GLY A 1 94 ? 17.814 -0.485 -0.638 1.00 84.19 94 GLY A N 1
ATOM 747 C CA . GLY A 1 94 ? 18.266 0.457 -1.665 1.00 84.19 94 GLY 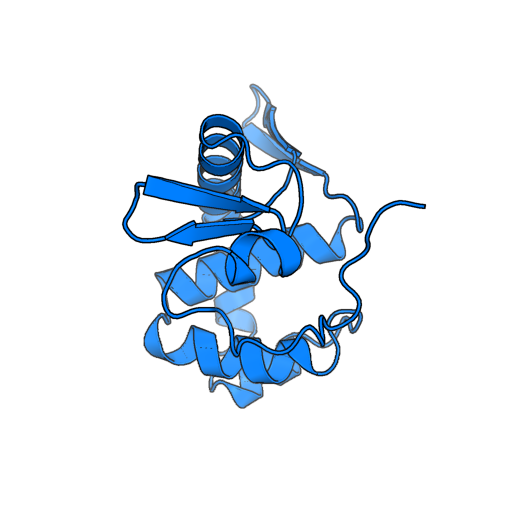A CA 1
ATOM 748 C C . GLY A 1 94 ? 17.201 0.788 -2.717 1.00 84.19 94 GLY A C 1
ATOM 749 O O . GLY A 1 94 ? 17.538 1.208 -3.826 1.00 84.19 9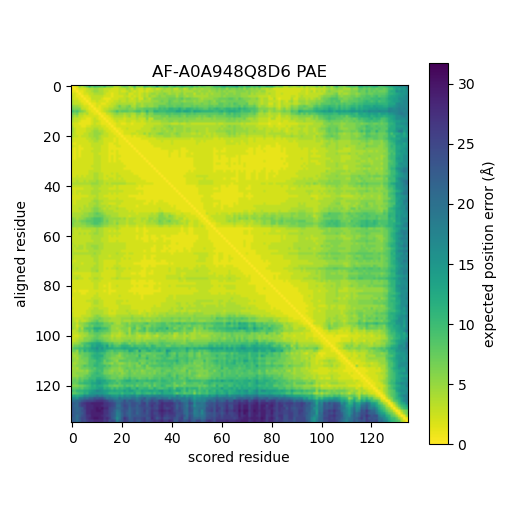4 GLY A O 1
ATOM 750 N N . VAL A 1 95 ? 15.914 0.603 -2.398 1.00 85.38 95 VAL A N 1
ATOM 751 C CA . VAL A 1 95 ? 14.809 0.926 -3.308 1.00 85.38 95 VAL A CA 1
ATOM 752 C C . VAL A 1 95 ? 14.690 2.446 -3.429 1.00 85.38 95 VAL A C 1
ATOM 754 O O . VAL A 1 95 ? 14.271 3.123 -2.494 1.00 85.38 95 VAL A O 1
ATOM 757 N N . SER A 1 96 ? 15.030 2.983 -4.599 1.00 80.94 96 SER A N 1
ATOM 758 C CA . SER A 1 96 ? 15.022 4.430 -4.870 1.00 80.94 96 SER A CA 1
ATOM 759 C C . SER A 1 96 ? 14.015 4.865 -5.937 1.00 80.94 96 SER A C 1
ATOM 761 O O . SER A 1 96 ? 13.772 6.056 -6.109 1.00 80.94 96 SER A O 1
ATOM 763 N N . SER A 1 97 ? 13.417 3.919 -6.666 1.00 82.69 97 SER A N 1
ATOM 764 C CA . SER A 1 97 ? 12.401 4.200 -7.685 1.00 82.69 97 SER A CA 1
ATOM 765 C C . SER A 1 97 ? 11.445 3.023 -7.871 1.00 82.69 97 SER A C 1
ATOM 767 O O . SER A 1 97 ? 11.733 1.886 -7.483 1.00 82.69 97 SER A O 1
ATOM 769 N N . SER A 1 98 ? 10.270 3.305 -8.428 1.00 83.19 98 SER A N 1
ATOM 770 C CA . SER A 1 98 ? 9.210 2.326 -8.657 1.00 83.19 98 SER A CA 1
ATOM 771 C C . SER A 1 98 ? 8.906 2.164 -10.160 1.00 83.19 98 SER A C 1
ATOM 773 O O . SER A 1 98 ? 9.085 3.107 -10.933 1.00 83.19 98 SER A O 1
ATOM 775 N N . PRO A 1 99 ? 8.435 0.980 -10.600 1.00 86.44 99 PRO A N 1
ATOM 776 C CA . PRO A 1 99 ? 8.402 -0.272 -9.840 1.00 86.44 99 PRO A CA 1
ATOM 777 C C . PRO A 1 99 ? 9.814 -0.856 -9.646 1.00 86.44 99 PRO A C 1
ATOM 779 O O . PRO A 1 99 ? 10.654 -0.745 -10.532 1.00 86.44 99 PRO A O 1
ATOM 782 N N . SER A 1 100 ? 10.055 -1.512 -8.509 1.00 87.12 100 SER A N 1
ATOM 783 C CA . SER A 1 100 ? 11.276 -2.287 -8.233 1.00 87.12 100 SER A CA 1
ATOM 784 C C . SER A 1 100 ? 10.910 -3.739 -7.932 1.00 87.12 100 SER A C 1
ATOM 786 O O . SER A 1 100 ? 9.913 -3.998 -7.255 1.00 87.12 100 SER A O 1
ATOM 788 N N . PHE A 1 101 ? 11.712 -4.681 -8.422 1.00 87.56 101 PHE A N 1
ATOM 789 C CA . PHE A 1 101 ? 11.467 -6.117 -8.312 1.00 87.56 101 PHE A CA 1
ATOM 790 C C . PHE A 1 101 ? 12.649 -6.813 -7.639 1.00 87.56 101 PHE A C 1
ATOM 792 O O . PHE A 1 101 ? 13.797 -6.557 -7.991 1.00 87.56 101 PHE A O 1
ATOM 799 N N . LEU A 1 102 ? 12.357 -7.723 -6.709 1.00 87.69 102 LEU A N 1
ATOM 800 C CA . LEU A 1 102 ? 13.323 -8.662 -6.144 1.00 87.69 102 LEU A CA 1
ATOM 801 C C . LEU A 1 102 ? 12.926 -10.075 -6.582 1.00 87.69 102 LEU A C 1
ATOM 803 O O . LEU A 1 102 ? 11.903 -10.588 -6.130 1.00 87.69 102 LEU A O 1
ATOM 807 N N . VAL A 1 103 ? 13.708 -10.689 -7.469 1.00 86.00 103 VAL A N 1
ATOM 808 C CA . VAL A 1 103 ? 13.443 -12.034 -8.007 1.00 86.00 103 VAL A CA 1
ATOM 809 C C . VAL A 1 103 ? 14.339 -13.049 -7.299 1.00 86.00 103 VAL A C 1
ATOM 811 O O . VAL A 1 103 ? 15.555 -12.853 -7.204 1.00 86.00 103 VAL A O 1
ATOM 814 N N . ASP A 1 104 ? 13.721 -14.100 -6.752 1.00 86.50 104 ASP A N 1
ATOM 815 C CA . ASP A 1 104 ? 14.359 -15.197 -6.003 1.00 86.50 104 ASP A CA 1
ATOM 816 C C . ASP A 1 104 ? 15.308 -14.751 -4.874 1.00 86.50 104 ASP A C 1
ATOM 818 O O . ASP A 1 104 ? 16.254 -15.453 -4.516 1.00 86.50 104 ASP A O 1
ATOM 822 N N . GLY A 1 105 ? 15.089 -13.550 -4.327 1.00 83.06 105 GLY A N 1
ATOM 823 C CA . GLY A 1 105 ? 15.943 -12.953 -3.296 1.00 83.06 105 GLY A CA 1
ATOM 824 C C . GLY A 1 105 ? 17.348 -12.556 -3.770 1.00 83.06 105 GLY A C 1
ATOM 825 O O . GLY A 1 105 ? 18.181 -12.219 -2.934 1.00 83.06 105 GLY A O 1
ATOM 826 N N . LYS A 1 106 ? 17.630 -12.602 -5.081 1.00 81.31 106 LYS A N 1
ATOM 827 C CA . LYS A 1 106 ? 18.973 -12.377 -5.648 1.00 81.31 106 LYS A CA 1
ATOM 828 C C . LYS A 1 106 ? 19.030 -11.224 -6.637 1.00 81.31 106 LYS A C 1
ATOM 830 O O . LYS A 1 106 ? 19.985 -10.454 -6.621 1.00 81.31 106 LYS A O 1
ATOM 835 N N . TYR A 1 107 ? 18.035 -11.117 -7.512 1.00 79.06 107 TYR A N 1
ATOM 836 C CA . TYR A 1 107 ? 18.058 -10.140 -8.595 1.00 79.06 107 TYR A CA 1
ATOM 837 C C . TYR A 1 107 ? 17.209 -8.938 -8.224 1.00 79.06 107 TYR A C 1
ATOM 839 O O . TYR A 1 107 ? 15.991 -9.054 -8.100 1.00 79.06 107 TYR A O 1
ATOM 847 N N . PHE A 1 108 ? 17.859 -7.789 -8.063 1.00 84.25 108 PHE A N 1
ATOM 848 C CA . PHE A 1 108 ? 17.185 -6.518 -7.849 1.00 84.25 108 PHE A CA 1
ATOM 849 C C . PHE A 1 108 ? 17.097 -5.755 -9.174 1.00 84.25 108 PHE A C 1
ATOM 851 O O . PHE A 1 108 ? 18.115 -5.343 -9.729 1.00 84.25 108 PHE A O 1
ATOM 858 N N . ALA A 1 109 ? 15.884 -5.604 -9.700 1.00 83.94 109 ALA A N 1
ATOM 859 C CA . ALA A 1 109 ? 15.614 -4.952 -10.975 1.00 83.94 109 ALA A CA 1
ATOM 860 C C . ALA A 1 109 ? 14.792 -3.679 -10.763 1.00 83.94 109 ALA A C 1
ATOM 862 O O . ALA A 1 109 ? 13.679 -3.723 -10.235 1.00 83.94 109 ALA A O 1
ATOM 863 N N . ILE A 1 110 ? 15.332 -2.550 -11.221 1.00 84.56 110 ILE A N 1
ATOM 864 C CA . ILE A 1 110 ? 14.655 -1.256 -11.188 1.00 84.56 110 ILE A CA 1
ATOM 865 C C . ILE A 1 110 ? 13.941 -1.041 -12.526 1.00 84.56 110 ILE A C 1
ATOM 867 O O . ILE A 1 110 ? 14.565 -0.902 -13.578 1.00 84.56 110 ILE A O 1
ATOM 871 N N . GLY A 1 111 ? 12.613 -1.008 -12.486 1.00 83.81 111 GLY A N 1
ATOM 872 C CA . GLY A 1 111 ? 11.767 -0.824 -13.655 1.00 83.81 111 GLY A CA 1
ATOM 873 C C . GLY A 1 111 ? 11.635 -2.065 -14.545 1.00 83.81 111 GLY A C 1
ATOM 874 O O . GLY A 1 111 ? 12.295 -3.092 -14.388 1.00 83.81 111 GLY A O 1
ATOM 875 N N . MET A 1 112 ? 10.748 -1.953 -15.535 1.00 84.38 112 MET A N 1
ATOM 876 C CA . MET A 1 112 ? 10.424 -3.052 -16.453 1.00 84.38 112 MET A CA 1
ATOM 877 C C . MET A 1 112 ? 11.588 -3.422 -17.382 1.00 84.38 112 MET A C 1
ATOM 879 O O . MET A 1 112 ? 11.670 -4.558 -17.838 1.00 84.38 112 MET A O 1
ATOM 883 N N . GLY A 1 113 ? 12.476 -2.470 -17.685 1.00 84.81 113 GLY A N 1
ATOM 884 C CA . GLY A 1 113 ? 13.627 -2.695 -18.563 1.00 84.81 113 GLY A CA 1
ATOM 885 C C . GLY A 1 113 ? 14.638 -3.673 -17.966 1.00 84.81 113 GLY A C 1
ATOM 886 O O . GLY A 1 113 ? 15.055 -4.602 -18.652 1.00 84.81 113 GLY A O 1
ATOM 887 N N . GLU A 1 114 ? 14.977 -3.503 -16.685 1.00 86.19 114 GLU A N 1
ATOM 888 C CA . GLU A 1 114 ? 15.889 -4.410 -15.981 1.00 86.19 114 GLU A CA 1
ATOM 889 C C . GLU A 1 114 ? 15.240 -5.772 -15.717 1.00 86.19 114 GLU A C 1
ATOM 891 O O . GLU A 1 114 ? 15.899 -6.797 -15.871 1.00 86.19 114 GLU A O 1
ATOM 896 N N . LEU A 1 115 ? 13.931 -5.809 -15.424 1.00 87.06 115 LEU A N 1
ATOM 897 C CA . LEU A 1 115 ? 13.203 -7.064 -15.211 1.00 87.06 115 LEU A CA 1
ATOM 898 C C . LEU A 1 115 ? 13.289 -7.997 -16.429 1.00 87.06 115 LEU A C 1
ATOM 900 O O . LEU A 1 115 ? 13.525 -9.189 -16.275 1.00 87.06 115 LEU A O 1
ATOM 904 N N . LYS A 1 116 ? 13.155 -7.462 -17.649 1.00 88.44 116 LYS A N 1
ATOM 905 C CA . LYS A 1 116 ? 13.198 -8.259 -18.890 1.00 88.44 116 LYS A CA 1
ATOM 906 C C . LYS A 1 116 ? 14.555 -8.905 -19.182 1.00 88.44 116 LYS A C 1
ATOM 908 O O . LYS A 1 116 ? 14.621 -9.750 -20.070 1.00 88.44 116 LYS A O 1
ATOM 913 N N . LYS A 1 117 ? 15.625 -8.483 -18.500 1.00 87.88 117 LYS A N 1
ATOM 914 C CA . LYS A 1 117 ? 16.961 -9.085 -18.628 1.00 87.88 117 LYS A CA 1
ATOM 915 C C . LYS A 1 117 ? 17.109 -10.356 -17.788 1.00 87.88 117 LYS A C 1
ATOM 917 O O . LYS A 1 117 ? 18.095 -11.067 -17.951 1.00 87.88 117 LYS A O 1
ATOM 922 N N . ILE A 1 118 ? 16.163 -10.617 -16.886 1.00 87.75 118 ILE A N 1
ATOM 923 C CA . ILE A 1 118 ? 16.127 -11.822 -16.060 1.00 87.75 118 ILE A CA 1
ATOM 924 C C . ILE A 1 118 ? 15.457 -12.938 -16.865 1.00 87.75 118 ILE A C 1
ATOM 926 O O . ILE A 1 118 ? 14.397 -12.732 -17.463 1.00 87.75 118 ILE A O 1
ATOM 930 N N . GLU A 1 119 ? 16.080 -14.116 -16.862 1.00 88.06 119 GLU A N 1
ATOM 931 C CA . GLU A 1 119 ? 15.562 -15.313 -17.527 1.00 88.06 119 GLU A CA 1
ATOM 932 C C . GLU A 1 119 ? 14.123 -15.616 -17.070 1.00 88.06 119 GLU A C 1
ATOM 934 O O . GLU A 1 119 ? 13.817 -15.605 -15.876 1.00 88.06 119 GLU A O 1
ATOM 939 N N . GLY A 1 120 ? 13.222 -15.846 -18.027 1.00 86.94 120 GLY A N 1
ATOM 940 C CA . GLY A 1 120 ? 11.800 -16.109 -17.786 1.00 86.94 120 GLY A CA 1
ATOM 941 C C . GLY A 1 120 ? 10.896 -14.868 -17.767 1.00 86.94 120 GLY A C 1
ATOM 942 O O . GLY A 1 120 ? 9.670 -15.013 -17.762 1.00 86.94 120 GLY A O 1
ATOM 943 N N . PHE A 1 121 ? 11.456 -13.652 -17.807 1.00 86.75 121 PHE A N 1
ATOM 944 C CA . PHE A 1 121 ? 10.702 -12.387 -17.814 1.00 86.75 121 PHE A CA 1
ATOM 945 C C . PHE A 1 121 ? 10.776 -11.619 -19.148 1.00 86.75 121 PHE A C 1
ATOM 947 O O . PHE A 1 121 ? 10.289 -10.492 -19.266 1.00 86.75 121 PHE A O 1
ATOM 954 N N . GLU A 1 122 ? 11.310 -12.220 -20.209 1.00 90.38 122 GLU A N 1
ATOM 955 C CA . GLU A 1 122 ? 11.580 -11.562 -21.496 1.00 90.38 122 GLU A CA 1
ATOM 956 C C . GLU A 1 122 ? 10.296 -11.088 -22.195 1.00 90.38 122 GLU A C 1
ATOM 958 O O . GLU A 1 122 ? 10.292 -10.103 -22.943 1.00 90.38 122 GLU A O 1
ATOM 963 N N . LYS A 1 123 ? 9.184 -11.790 -21.948 1.00 87.81 123 LYS A N 1
ATOM 964 C CA . LYS A 1 123 ? 7.875 -11.535 -22.571 1.00 87.81 123 LYS A CA 1
ATOM 965 C C . LYS A 1 123 ? 7.012 -10.541 -21.801 1.00 87.81 123 LYS A C 1
ATOM 967 O O . LYS A 1 123 ? 5.894 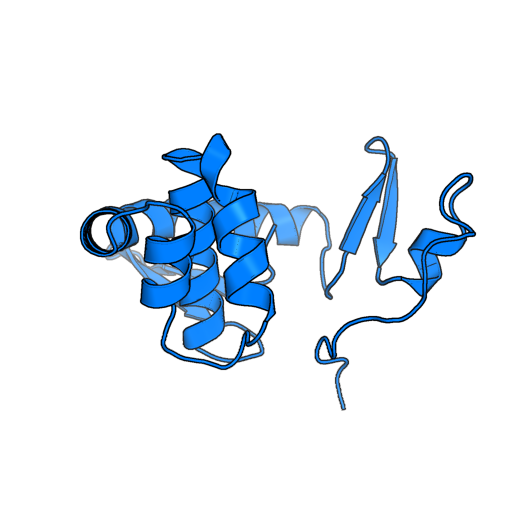-10.258 -22.234 1.00 87.81 123 LYS A O 1
ATOM 972 N N . VAL A 1 124 ? 7.496 -10.001 -20.683 1.00 80.44 124 VAL A N 1
ATOM 973 C CA . VAL A 1 124 ? 6.720 -9.031 -19.912 1.00 80.44 124 VAL A CA 1
ATOM 974 C C . VAL A 1 124 ? 6.529 -7.753 -20.752 1.00 80.44 124 VAL A C 1
ATOM 976 O O . VAL A 1 124 ? 7.508 -7.179 -21.251 1.00 80.44 124 VAL A O 1
ATOM 979 N N . PRO A 1 125 ? 5.279 -7.302 -20.971 1.00 76.31 125 PRO A N 1
ATOM 980 C CA . PRO A 1 125 ? 5.007 -6.141 -21.806 1.00 76.31 125 PRO A CA 1
ATOM 981 C C . PRO A 1 125 ? 5.512 -4.856 -21.139 1.00 76.31 125 PRO A C 1
ATOM 983 O O . PRO A 1 125 ? 5.292 -4.627 -19.955 1.00 76.31 125 PRO A O 1
ATOM 986 N N . LEU A 1 126 ? 6.120 -3.964 -21.927 1.00 64.88 126 LEU A N 1
ATOM 987 C CA . LEU A 1 126 ? 6.603 -2.650 -21.469 1.00 64.88 126 LEU A CA 1
ATOM 988 C C . LEU A 1 126 ? 5.483 -1.623 -21.234 1.00 64.88 126 LEU A C 1
ATOM 990 O O . LEU A 1 126 ? 5.777 -0.457 -20.983 1.00 64.88 126 LEU A O 1
ATOM 994 N N . LYS A 1 127 ? 4.203 -2.015 -21.318 1.00 57.12 127 LYS A N 1
ATOM 995 C CA . LYS A 1 127 ? 3.093 -1.130 -20.946 1.00 57.12 127 LYS A CA 1
ATOM 996 C C . LYS A 1 127 ? 3.080 -0.957 -19.427 1.00 57.12 127 LYS A C 1
ATOM 998 O O . LYS A 1 127 ? 2.285 -1.571 -18.726 1.00 57.12 127 LYS A O 1
ATOM 1003 N N . ALA A 1 128 ? 3.964 -0.102 -18.933 1.00 49.09 128 ALA A N 1
ATOM 1004 C CA . ALA A 1 128 ? 3.771 0.552 -17.659 1.00 49.09 128 ALA A CA 1
ATOM 1005 C C . ALA A 1 128 ? 2.558 1.481 -17.813 1.00 49.09 128 ALA A C 1
ATOM 1007 O O . ALA A 1 128 ? 2.539 2.355 -18.681 1.00 49.09 128 ALA A O 1
ATOM 1008 N N . SER A 1 129 ? 1.529 1.292 -16.985 1.00 46.62 129 SER A N 1
ATOM 1009 C CA . SER A 1 129 ? 0.682 2.421 -16.594 1.00 46.62 129 SER A CA 1
ATOM 1010 C C . SER A 1 129 ? 1.613 3.529 -16.115 1.00 46.62 129 SER A C 1
ATOM 1012 O O . SER A 1 129 ? 2.532 3.204 -15.369 1.00 46.62 129 SER A O 1
ATOM 1014 N N . ASN A 1 130 ? 1.398 4.769 -16.558 1.00 39.31 130 ASN A N 1
ATOM 1015 C CA . ASN A 1 130 ? 2.189 5.963 -16.241 1.00 39.31 130 ASN A CA 1
ATOM 1016 C C . ASN A 1 130 ? 2.603 6.035 -14.752 1.00 39.31 130 ASN A C 1
ATOM 1018 O O . ASN A 1 130 ? 1.942 6.689 -13.952 1.00 39.31 130 ASN A O 1
ATOM 1022 N N . GLY A 1 131 ? 3.680 5.349 -14.377 1.00 41.59 131 GLY A N 1
ATOM 1023 C CA . GLY A 1 131 ? 4.405 5.562 -13.137 1.00 41.59 131 GLY A CA 1
ATOM 1024 C C . GLY A 1 131 ? 5.292 6.759 -13.397 1.00 41.59 131 GLY A C 1
ATOM 1025 O O . GLY A 1 131 ? 5.978 6.788 -14.421 1.00 41.59 131 GLY A O 1
ATOM 1026 N N . GLY A 1 132 ? 5.189 7.776 -12.545 1.00 43.31 132 GLY A N 1
ATOM 1027 C CA . GLY A 1 132 ? 5.915 9.028 -12.681 1.00 43.31 132 GLY A CA 1
ATOM 1028 C C . GLY A 1 132 ? 7.419 8.793 -12.662 1.00 43.31 132 GLY A C 1
ATOM 1029 O O . GLY A 1 132 ? 8.048 8.844 -11.614 1.00 43.31 132 GLY A O 1
ATOM 1030 N N . ALA A 1 133 ? 7.999 8.545 -13.832 1.00 31.33 133 ALA A N 1
ATOM 1031 C CA . ALA A 1 133 ? 9.409 8.775 -14.058 1.00 31.33 133 ALA A CA 1
ATOM 1032 C C . ALA A 1 133 ? 9.636 10.289 -13.987 1.00 31.33 133 ALA A C 1
ATOM 1034 O O . ALA A 1 133 ? 8.891 11.059 -14.603 1.00 31.33 133 ALA A O 1
ATOM 1035 N N . CYS A 1 134 ? 10.633 10.691 -13.199 1.00 33.09 134 CYS A N 1
ATOM 1036 C CA . CYS A 1 134 ? 11.080 12.069 -13.048 1.00 33.09 134 CYS A CA 1
ATOM 1037 C C . CYS A 1 134 ? 11.137 12.802 -14.398 1.00 33.09 134 CYS A C 1
ATOM 1039 O O . CYS A 1 134 ? 11.671 12.275 -15.378 1.00 33.09 134 CYS A O 1
ATOM 1041 N N . LYS A 1 135 ? 10.605 14.025 -14.414 1.00 32.78 135 LYS A N 1
ATOM 1042 C CA . LYS A 1 135 ? 11.068 15.072 -15.326 1.00 32.78 135 LYS A CA 1
ATOM 1043 C C . LYS A 1 135 ? 12.175 15.857 -14.646 1.00 32.78 135 LYS A C 1
ATOM 1045 O O . LYS A 1 135 ? 12.061 16.036 -13.413 1.00 32.78 135 LYS A O 1
#

Nearest PDB structures (foldseek):
  6nen-assembly1_A  TM=7.023E-01  e=3.901E-01  Proteus mirabilis

Mean predicted aligned error: 6.28 Å

Sequence (135 aa):
RYIVDGNKSPDGEMKFNSLHGPAEWEENIRQLYIADKFPNKLFAYLKERNKNVNSTQWELAAKAADISAAAITSGFEKAKDLLLEDSIYAKELGVSSSPSFLVDGKYFAIGMGELKKIEGFEKVPLKASNGGACK

pLDDT: mean 88.0, std 13.75, range [31.33, 98.0]

Foldseek 3Di:
DDAWDWDADPVGDIDIADPVGDLVLLVVLLLQLCCVPPVVLSVQLCVVCVVDVPDPVSCVSCVSSVHHPVSSVVCRVVSSVVSNVVNVVCVVVVPDFPDWDQPPVPDIAHALVRQCVDPPSVPPDNPDPDDDDDD

Secondary structure (DSSP, 8-state):
----EEEE-TTS-EEEE-TT-HHHHHHHHHHHHHHHH-TTTHHHHHHHHTT-TT-S-HHHHHHHTT--HHHHHHHHHHHHHHHHHHHHHHHHTT--SSSEEEETTTEEEEHHHHHTTSTT-TT------------

Solvent-accessible surface area (backbone atoms only — not comparable to full-atom values): 8058 Å² total; per-residue (Å²): 128,51,83,45,53,56,50,71,48,97,90,66,54,75,48,75,48,37,95,79,37,71,70,50,55,54,48,51,23,50,51,51,38,32,46,73,76,37,56,91,34,36,64,50,23,49,62,49,39,66,76,50,74,88,55,88,67,55,54,59,18,27,52,74,33,76,38,60,54,67,58,52,62,73,38,41,73,69,19,48,58,54,47,40,54,35,18,52,53,26,53,75,71,64,58,83,63,76,60,63,44,72,51,94,87,73,46,79,21,67,33,70,74,46,40,36,74,40,91,93,33,65,81,64,74,83,79,66,73,90,64,86,70,85,130

Radius of gyration: 15.94 Å; Cα contacts (8 Å, |Δi|>4): 141; chains: 1; bounding box: 36×31×44 Å